Protein AF-A0AAV2AB65-F1 (afdb_monomer_lite)

Structure (mmCIF, N/CA/C/O backbone):
data_AF-A0AAV2AB65-F1
#
_entry.id   AF-A0AAV2AB65-F1
#
loop_
_atom_site.group_PDB
_atom_site.id
_atom_site.type_symbol
_atom_site.label_atom_id
_atom_site.label_alt_id
_atom_site.label_comp_id
_atom_site.label_asym_id
_atom_site.label_entity_id
_atom_site.label_seq_id
_atom_site.pdbx_PDB_ins_code
_atom_site.Cartn_x
_atom_site.Cartn_y
_atom_site.Cartn_z
_atom_site.occupancy
_atom_site.B_iso_or_equiv
_atom_site.auth_seq_id
_atom_site.auth_comp_id
_atom_site.auth_asym_id
_atom_site.auth_atom_id
_atom_site.pdbx_PDB_model_num
ATOM 1 N N . MET A 1 1 ? 7.020 2.661 12.506 1.00 60.34 1 MET A N 1
ATOM 2 C CA . MET A 1 1 ? 5.909 3.038 11.602 1.00 60.34 1 MET A CA 1
ATOM 3 C C . MET A 1 1 ? 4.608 2.454 12.142 1.00 60.34 1 MET A C 1
ATOM 5 O O . MET A 1 1 ? 4.669 1.408 12.769 1.00 60.34 1 MET A O 1
ATOM 9 N N . GLY A 1 2 ? 3.474 3.145 11.974 1.00 88.81 2 GLY A N 1
ATOM 10 C CA . GLY A 1 2 ? 2.169 2.764 12.547 1.00 88.81 2 GLY A CA 1
ATOM 11 C C . GLY A 1 2 ? 1.087 2.441 11.512 1.00 88.81 2 GLY A C 1
ATOM 12 O O . GLY A 1 2 ? -0.089 2.455 11.857 1.00 88.81 2 GLY A O 1
ATOM 13 N N . TYR A 1 3 ? 1.470 2.188 10.256 1.00 92.75 3 TYR A N 1
ATOM 14 C CA . TYR A 1 3 ? 0.539 1.884 9.159 1.00 92.75 3 TYR A CA 1
ATOM 15 C C . TYR A 1 3 ? -0.288 0.619 9.425 1.00 92.75 3 TYR A C 1
ATOM 17 O O . TYR A 1 3 ? -1.452 0.544 9.043 1.00 92.75 3 TYR A O 1
ATOM 25 N N . ASN A 1 4 ? 0.271 -0.338 10.168 1.00 94.12 4 ASN A N 1
ATOM 26 C CA . ASN A 1 4 ? -0.416 -1.559 10.572 1.00 94.12 4 ASN A CA 1
ATOM 27 C C . ASN A 1 4 ? -1.662 -1.278 11.431 1.00 94.12 4 ASN A C 1
ATOM 29 O O . ASN A 1 4 ? -2.628 -2.029 11.353 1.00 94.12 4 ASN A O 1
ATOM 33 N N . LYS A 1 5 ? -1.678 -0.171 12.192 1.00 95.19 5 LYS A N 1
ATOM 34 C CA . LYS A 1 5 ? -2.838 0.270 12.992 1.00 95.19 5 LYS A CA 1
ATOM 35 C C . LYS A 1 5 ? -4.007 0.775 12.142 1.00 95.19 5 LYS A C 1
ATOM 37 O O . LYS A 1 5 ? -5.126 0.880 12.636 1.00 95.19 5 LYS A O 1
ATOM 42 N N . TYR A 1 6 ? -3.734 1.099 10.882 1.00 95.81 6 TYR A N 1
ATOM 43 C CA . TYR A 1 6 ? -4.725 1.431 9.859 1.00 95.81 6 TYR A CA 1
ATOM 44 C C . TYR A 1 6 ? -5.066 0.216 8.980 1.00 95.81 6 TYR A C 1
ATOM 46 O O . TYR A 1 6 ? -5.872 0.320 8.057 1.00 95.81 6 TYR A O 1
ATOM 54 N N . GLY A 1 7 ? -4.454 -0.941 9.264 1.00 94.81 7 GLY A N 1
ATOM 55 C CA . GLY A 1 7 ? -4.648 -2.176 8.515 1.00 94.81 7 GLY A CA 1
ATOM 56 C C . GLY A 1 7 ? -4.104 -2.103 7.088 1.00 94.81 7 GLY A C 1
ATOM 57 O O . GLY A 1 7 ? -4.665 -2.741 6.199 1.00 94.81 7 GLY A O 1
ATOM 58 N N . LEU A 1 8 ? -3.072 -1.280 6.871 1.00 95.75 8 LEU A N 1
ATOM 59 C CA . LEU A 1 8 ? -2.302 -1.225 5.630 1.00 95.75 8 LEU A CA 1
ATOM 60 C C . LEU A 1 8 ? -1.209 -2.295 5.632 1.00 95.75 8 LEU A C 1
ATOM 62 O O . LEU A 1 8 ? -0.723 -2.694 6.698 1.00 95.75 8 LEU A O 1
ATOM 66 N N . TYR A 1 9 ? -0.809 -2.710 4.438 1.00 95.19 9 TYR A N 1
ATOM 67 C CA . TYR A 1 9 ? 0.407 -3.473 4.175 1.00 95.19 9 TYR A CA 1
ATOM 68 C C . TYR A 1 9 ? 1.532 -2.533 3.738 1.00 95.19 9 TYR A C 1
ATOM 70 O O . TYR A 1 9 ? 1.293 -1.412 3.288 1.00 95.19 9 TYR A O 1
ATOM 78 N N . HIS A 1 10 ? 2.772 -2.992 3.848 1.00 94.38 10 HIS A N 1
ATOM 79 C CA . HIS A 1 10 ? 3.961 -2.283 3.395 1.00 94.38 10 HIS A CA 1
ATOM 80 C C . HIS A 1 10 ? 3.822 -1.830 1.935 1.00 94.38 10 HIS A C 1
ATOM 82 O O . HIS A 1 10 ? 4.134 -0.689 1.602 1.00 94.38 10 HIS A O 1
ATOM 88 N N . ASP A 1 11 ? 3.306 -2.705 1.072 1.00 95.00 11 ASP A N 1
ATOM 89 C CA . ASP A 1 11 ? 3.157 -2.439 -0.359 1.00 95.00 11 ASP A CA 1
ATOM 90 C C . ASP A 1 11 ? 2.038 -1.423 -0.680 1.00 95.00 11 ASP A C 1
ATOM 92 O O . ASP A 1 11 ? 1.993 -0.885 -1.788 1.00 95.00 11 ASP A O 1
ATOM 96 N N . ASP A 1 12 ? 1.165 -1.091 0.281 1.00 95.19 12 ASP A N 1
ATOM 97 C CA . ASP A 1 12 ? 0.200 0.009 0.133 1.00 95.19 12 ASP A CA 1
ATOM 98 C C . ASP A 1 12 ? 0.882 1.389 0.263 1.00 95.19 12 ASP A C 1
ATOM 100 O O . ASP A 1 12 ? 0.303 2.396 -0.137 1.00 95.19 12 ASP A O 1
ATOM 104 N N . LEU A 1 13 ? 2.106 1.451 0.807 1.00 93.75 13 LEU A N 1
ATOM 105 C CA . LEU A 1 13 ? 2.832 2.694 1.105 1.00 93.75 13 LEU A CA 1
ATOM 106 C C . LEU A 1 13 ? 3.809 3.136 0.010 1.00 93.75 13 LEU A C 1
ATOM 108 O O . LEU A 1 13 ? 4.529 4.122 0.195 1.00 93.75 13 LEU A O 1
ATOM 112 N N . TYR A 1 14 ? 3.877 2.414 -1.108 1.00 94.06 14 TYR A N 1
ATOM 113 C CA . TYR A 1 14 ? 4.709 2.829 -2.231 1.00 94.06 14 TYR A CA 1
ATOM 114 C C . TYR A 1 14 ? 4.266 4.188 -2.778 1.00 94.06 14 TYR A C 1
ATOM 116 O O . TYR A 1 14 ? 3.078 4.440 -2.966 1.00 94.06 14 TYR A O 1
ATOM 124 N N . TYR A 1 15 ? 5.243 5.049 -3.069 1.00 93.50 15 TYR A N 1
ATOM 125 C CA . TYR A 1 15 ? 4.993 6.282 -3.807 1.00 93.50 15 TYR A CA 1
ATOM 126 C C . TYR A 1 15 ? 4.563 5.949 -5.240 1.00 93.50 15 TYR A C 1
ATOM 128 O O . TYR A 1 15 ? 5.146 5.063 -5.866 1.00 93.50 15 TYR A O 1
ATOM 136 N N . GLU A 1 16 ? 3.565 6.663 -5.757 1.00 90.88 16 GLU A N 1
ATOM 137 C CA . GLU A 1 16 ? 3.026 6.455 -7.104 1.00 90.88 16 GLU A CA 1
ATOM 138 C C . GLU A 1 16 ? 4.001 7.003 -8.159 1.00 90.88 16 GLU A C 1
ATOM 140 O O . GLU A 1 16 ? 3.894 8.133 -8.627 1.00 90.88 16 GLU A O 1
ATOM 145 N N . THR A 1 17 ? 5.021 6.208 -8.493 1.00 96.06 17 THR A N 1
ATOM 146 C CA . THR A 1 17 ? 5.851 6.419 -9.686 1.00 96.06 17 THR A CA 1
ATOM 147 C C . THR A 1 17 ? 5.236 5.696 -10.887 1.00 96.06 17 THR A C 1
ATOM 149 O O . THR A 1 17 ? 4.482 4.740 -10.690 1.00 96.06 17 THR A O 1
ATOM 152 N N . PRO A 1 18 ? 5.614 6.041 -12.133 1.00 95.88 18 PRO A N 1
ATOM 153 C CA . PRO A 1 18 ? 5.128 5.332 -13.320 1.00 95.88 18 PRO A CA 1
ATOM 154 C C . PRO A 1 18 ? 5.372 3.814 -13.282 1.00 95.88 18 PRO A C 1
ATOM 156 O O . PRO A 1 18 ? 4.577 3.035 -13.799 1.00 95.88 18 PRO A O 1
ATOM 159 N N . GLU A 1 19 ? 6.463 3.366 -12.652 1.00 95.44 19 GLU A N 1
ATOM 160 C CA . GLU A 1 19 ? 6.747 1.937 -12.477 1.00 95.44 19 GLU A CA 1
ATOM 161 C C . GLU A 1 19 ? 5.787 1.270 -11.488 1.00 95.44 19 GLU A C 1
ATOM 163 O O . GLU A 1 19 ? 5.388 0.126 -11.697 1.00 95.44 19 GLU A O 1
ATOM 168 N N . VAL A 1 20 ? 5.419 1.974 -10.414 1.00 95.81 20 VAL A N 1
ATOM 169 C CA . VAL A 1 20 ? 4.464 1.488 -9.412 1.00 95.81 20 VAL A CA 1
ATOM 170 C C . VAL A 1 20 ? 3.051 1.468 -9.989 1.00 95.81 20 VAL A C 1
ATOM 172 O O . VAL A 1 20 ? 2.340 0.489 -9.790 1.00 95.81 20 VAL A O 1
ATOM 175 N N . GLU A 1 21 ? 2.656 2.492 -10.747 1.00 96.31 21 GLU A N 1
ATOM 176 C CA . GLU A 1 21 ? 1.367 2.532 -11.450 1.00 96.31 21 GLU A CA 1
ATOM 177 C C . GLU A 1 21 ? 1.220 1.357 -12.425 1.00 96.31 21 GLU A C 1
ATOM 179 O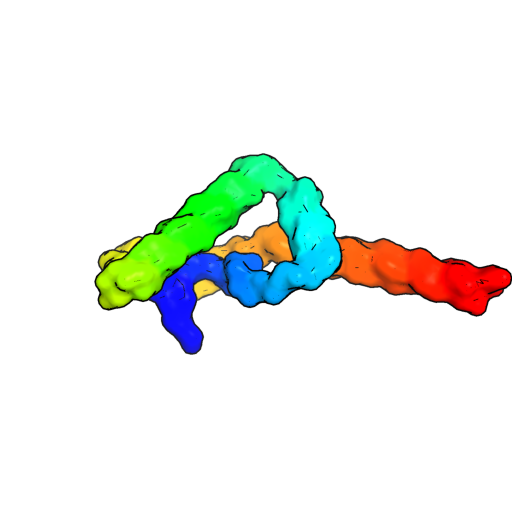 O . GLU A 1 21 ? 0.215 0.642 -12.398 1.00 96.31 21 GLU A O 1
ATOM 184 N N . GLU A 1 22 ? 2.246 1.098 -13.239 1.00 96.94 22 GLU A N 1
ATOM 185 C CA . GLU A 1 22 ? 2.252 -0.036 -14.164 1.00 96.94 22 GLU A CA 1
ATOM 186 C C . GLU A 1 22 ? 2.247 -1.379 -13.419 1.00 96.94 22 GLU A C 1
ATOM 188 O O . GLU A 1 22 ? 1.525 -2.300 -13.804 1.00 96.94 22 GLU A O 1
ATOM 193 N N . ALA A 1 23 ? 2.991 -1.491 -12.315 1.00 97.44 23 ALA A N 1
ATOM 194 C CA . ALA A 1 23 ? 2.973 -2.683 -11.473 1.00 97.44 23 ALA A CA 1
ATOM 195 C C . ALA A 1 23 ? 1.581 -2.938 -10.869 1.00 97.44 23 ALA A C 1
ATOM 197 O O . ALA A 1 23 ? 1.098 -4.069 -10.906 1.00 97.44 23 ALA A O 1
ATOM 198 N N . VAL A 1 24 ? 0.898 -1.897 -10.378 1.00 96.38 24 VAL A N 1
ATOM 199 C CA . VAL A 1 24 ? -0.476 -2.000 -9.860 1.00 96.38 24 VAL A CA 1
ATOM 200 C C . VAL A 1 24 ? -1.446 -2.397 -10.972 1.00 96.38 24 VAL A C 1
ATOM 202 O O . VAL A 1 24 ? -2.288 -3.265 -10.751 1.00 96.38 24 VAL A O 1
ATOM 205 N N . ARG A 1 25 ? -1.299 -1.842 -12.182 1.00 96.56 25 ARG A N 1
ATOM 206 C CA . ARG A 1 25 ? -2.131 -2.188 -13.347 1.00 96.56 25 ARG A CA 1
ATOM 207 C C . ARG A 1 25 ? -2.035 -3.672 -13.720 1.00 96.56 25 ARG A C 1
ATOM 209 O O . ARG A 1 25 ? -3.019 -4.244 -14.189 1.00 96.56 25 ARG A O 1
ATOM 216 N N . ARG A 1 26 ? -0.865 -4.292 -13.529 1.00 96.81 26 ARG A N 1
ATOM 217 C CA . ARG A 1 26 ? -0.605 -5.715 -13.823 1.00 96.81 26 ARG A CA 1
ATOM 218 C C . ARG A 1 26 ? -1.141 -6.679 -12.765 1.00 96.81 26 ARG A C 1
ATOM 220 O O . ARG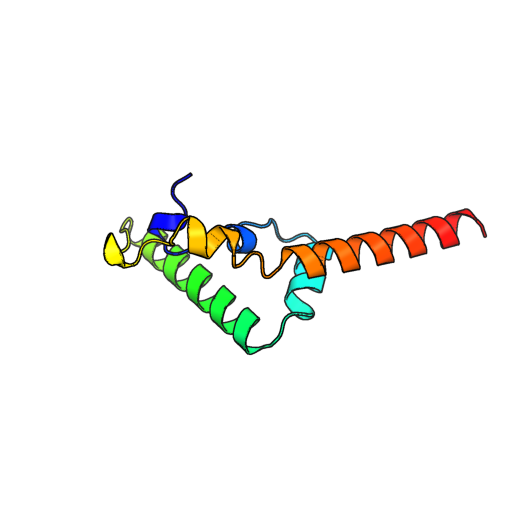 A 1 26 ? -1.238 -7.873 -13.045 1.00 96.81 26 ARG A O 1
ATOM 227 N N . LEU A 1 27 ? -1.482 -6.197 -11.569 1.00 96.06 27 LEU A N 1
ATOM 228 C CA . LEU A 1 27 ? -2.000 -7.055 -10.507 1.00 96.06 27 LEU A CA 1
ATOM 229 C C . LEU A 1 27 ? -3.321 -7.729 -10.918 1.00 96.06 27 LEU A C 1
ATOM 231 O O . LEU A 1 27 ? -4.123 -7.137 -11.642 1.00 96.06 27 LEU A O 1
ATOM 235 N N . PRO A 1 28 ? -3.625 -8.927 -10.392 1.00 96.94 28 PRO A N 1
ATOM 236 C CA . PRO A 1 28 ? -4.971 -9.482 -10.445 1.00 96.94 28 PRO A CA 1
ATOM 237 C C . PRO A 1 28 ? -5.998 -8.501 -9.871 1.00 96.94 28 PRO A C 1
ATOM 239 O O . PRO A 1 28 ? -5.749 -7.865 -8.84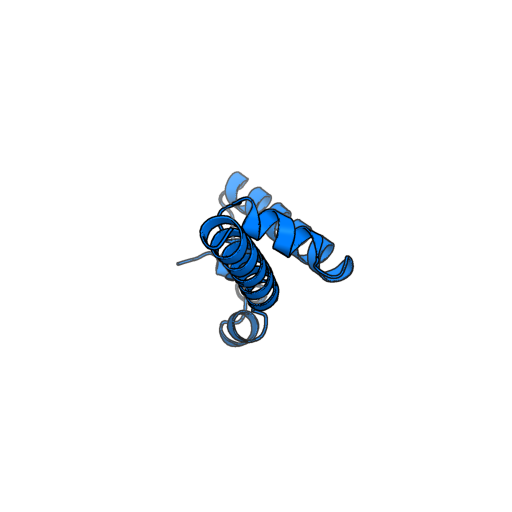4 1.00 96.94 28 PRO A O 1
ATOM 242 N N . ARG A 1 29 ? -7.173 -8.412 -10.505 1.00 96.06 29 ARG A N 1
ATOM 243 C CA . ARG A 1 29 ? -8.228 -7.458 -10.125 1.00 96.06 29 ARG A CA 1
ATOM 244 C C . ARG A 1 29 ? -8.620 -7.560 -8.648 1.00 96.06 29 ARG A C 1
ATOM 246 O O . ARG A 1 29 ? -8.717 -6.542 -7.980 1.00 96.06 29 ARG A O 1
ATOM 253 N N . GLU A 1 30 ? -8.748 -8.775 -8.125 1.00 96.25 30 GLU A N 1
ATOM 254 C CA . GLU A 1 30 ? -9.084 -9.017 -6.714 1.00 96.25 30 GLU A CA 1
ATOM 255 C C . GLU A 1 30 ? -8.066 -8.391 -5.746 1.00 96.25 30 GLU A C 1
ATOM 257 O O . GLU A 1 30 ? -8.436 -7.832 -4.715 1.00 96.25 30 GLU A O 1
ATOM 262 N N . ILE A 1 31 ? -6.776 -8.427 -6.097 1.00 95.56 31 ILE A N 1
ATOM 263 C CA . ILE A 1 31 ? -5.703 -7.837 -5.287 1.00 95.56 31 ILE A CA 1
ATOM 264 C C . ILE A 1 31 ? -5.727 -6.309 -5.398 1.00 95.56 31 ILE A C 1
ATOM 266 O O . ILE A 1 31 ? -5.518 -5.624 -4.395 1.00 95.56 31 ILE A O 1
ATOM 270 N N . GLN A 1 32 ? -6.014 -5.768 -6.588 1.00 95.94 32 GLN A N 1
ATOM 271 C CA . GLN A 1 32 ? -6.194 -4.325 -6.779 1.00 95.94 32 GLN A CA 1
ATOM 272 C C . GLN A 1 32 ? -7.357 -3.798 -5.934 1.00 95.94 32 GLN A C 1
ATOM 274 O O . GLN A 1 32 ? -7.182 -2.833 -5.192 1.00 95.94 32 GLN A O 1
ATOM 279 N N . ASP A 1 33 ? -8.510 -4.465 -5.985 1.00 97.12 33 ASP A N 1
ATOM 280 C CA . ASP A 1 33 ? -9.702 -4.081 -5.227 1.00 97.12 33 ASP A CA 1
ATOM 281 C C . ASP A 1 33 ? -9.432 -4.152 -3.712 1.00 97.12 33 ASP A C 1
ATOM 283 O O . ASP A 1 33 ? -9.755 -3.220 -2.970 1.00 97.12 33 ASP A O 1
ATOM 287 N N . ALA A 1 34 ? -8.740 -5.201 -3.245 1.00 96.19 34 ALA A N 1
ATOM 288 C CA . ALA A 1 34 ? -8.321 -5.322 -1.849 1.00 96.19 34 ALA A CA 1
ATOM 289 C C . ALA A 1 34 ? -7.347 -4.206 -1.418 1.00 96.19 34 ALA A C 1
ATOM 291 O O . ALA A 1 34 ? -7.473 -3.675 -0.311 1.00 96.19 34 ALA A O 1
ATOM 292 N N . ARG A 1 35 ? -6.397 -3.820 -2.284 1.00 95.69 35 ARG A N 1
ATOM 293 C CA . ARG A 1 35 ? -5.501 -2.669 -2.063 1.00 95.69 35 ARG A CA 1
ATOM 294 C C . ARG A 1 35 ? -6.295 -1.374 -1.928 1.00 95.69 35 ARG A C 1
ATOM 296 O O . ARG A 1 35 ? -6.107 -0.640 -0.961 1.00 95.69 35 ARG A O 1
ATOM 303 N N . VAL A 1 36 ? -7.207 -1.108 -2.862 1.00 96.56 36 VAL A N 1
ATOM 304 C CA . VAL A 1 36 ? -8.046 0.099 -2.842 1.00 96.56 36 VAL A CA 1
ATOM 305 C C . VAL A 1 36 ? -8.871 0.161 -1.559 1.00 96.56 36 VAL A C 1
ATOM 307 O O . VAL A 1 36 ? -8.888 1.200 -0.902 1.00 96.56 36 VAL A O 1
ATOM 310 N N . TYR A 1 37 ? -9.476 -0.954 -1.145 1.00 97.31 37 TYR A N 1
ATOM 311 C CA . TYR A 1 37 ? -10.230 -1.029 0.105 1.00 97.31 37 TYR A CA 1
ATOM 312 C C . TYR A 1 37 ? -9.373 -0.675 1.330 1.00 97.31 37 TYR A C 1
ATOM 314 O O . TYR A 1 37 ? -9.783 0.150 2.152 1.00 97.31 37 TYR A O 1
ATOM 322 N N . ARG A 1 38 ? -8.163 -1.246 1.453 1.00 96.50 38 ARG A N 1
ATOM 323 C CA . ARG A 1 38 ? -7.256 -0.940 2.574 1.00 96.50 38 ARG A CA 1
ATOM 324 C C . ARG A 1 38 ? -6.875 0.539 2.607 1.00 96.50 38 ARG A C 1
ATOM 326 O O . ARG A 1 38 ? -6.940 1.149 3.674 1.00 96.50 38 ARG A O 1
ATOM 333 N N . ILE A 1 39 ? -6.542 1.124 1.456 1.00 96.56 39 ILE A N 1
ATOM 334 C CA . ILE A 1 39 ? -6.173 2.542 1.338 1.00 96.56 39 ILE A CA 1
ATOM 335 C C . ILE A 1 39 ? -7.356 3.450 1.698 1.00 96.56 39 ILE A C 1
ATOM 337 O O . ILE A 1 39 ? -7.194 4.375 2.492 1.00 96.56 39 ILE A O 1
ATOM 341 N N . GLN A 1 40 ? -8.557 3.171 1.182 1.00 97.69 40 GLN A N 1
ATOM 342 C CA . GLN A 1 40 ? -9.767 3.939 1.496 1.00 97.69 40 GLN A CA 1
ATOM 343 C C . GLN A 1 40 ? -10.109 3.882 2.988 1.00 97.69 40 GLN A C 1
ATOM 345 O O . GLN A 1 40 ? -10.382 4.915 3.603 1.00 97.69 40 GLN A O 1
ATOM 350 N N . ARG A 1 41 ? -10.036 2.692 3.593 1.00 97.50 41 ARG A N 1
ATOM 351 C CA . ARG A 1 41 ? -10.248 2.505 5.033 1.00 97.50 41 ARG A CA 1
ATOM 352 C C . ARG A 1 41 ? -9.224 3.289 5.852 1.00 97.50 41 ARG A C 1
ATOM 354 O O . ARG A 1 41 ? -9.597 3.990 6.789 1.00 97.50 41 ARG A O 1
ATOM 361 N N . ALA A 1 42 ? -7.944 3.205 5.493 1.00 97.00 42 ALA A N 1
ATOM 362 C CA . ALA A 1 42 ? -6.882 3.943 6.170 1.00 97.00 42 ALA A CA 1
ATOM 363 C C . ALA A 1 42 ? -7.068 5.461 6.054 1.00 97.00 42 ALA A C 1
ATOM 365 O O . ALA A 1 42 ? -6.889 6.181 7.035 1.00 97.00 42 ALA A O 1
ATOM 366 N N . PHE A 1 43 ? -7.484 5.944 4.882 1.00 96.62 43 PHE A N 1
ATOM 367 C CA . PHE A 1 43 ? -7.795 7.351 4.655 1.00 96.62 43 PHE A CA 1
ATOM 368 C C . PHE A 1 43 ? -8.960 7.827 5.531 1.00 96.62 43 PHE A C 1
ATOM 370 O O . PHE A 1 43 ? -8.840 8.850 6.204 1.00 96.62 43 PHE A O 1
ATOM 377 N N . GLN A 1 44 ? -10.052 7.058 5.595 1.00 97.38 44 GLN A N 1
ATOM 378 C CA . GLN A 1 44 ? -11.195 7.367 6.457 1.00 97.38 44 GLN A CA 1
ATOM 379 C C . GLN A 1 44 ? -10.782 7.472 7.929 1.00 97.38 44 GLN A C 1
ATOM 381 O O . GLN A 1 44 ? -11.095 8.463 8.581 1.00 97.38 44 GLN A O 1
ATOM 386 N N . LEU A 1 45 ? -10.033 6.484 8.425 1.00 96.94 45 LEU A N 1
ATOM 387 C CA . LEU A 1 45 ? -9.508 6.458 9.792 1.00 96.94 45 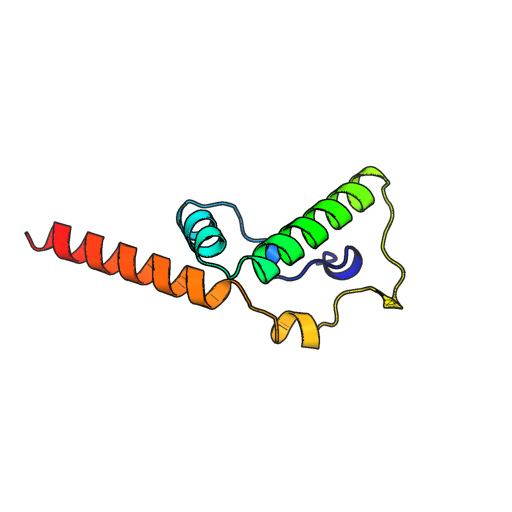LEU A CA 1
ATOM 388 C C . LEU A 1 45 ? -8.579 7.642 10.088 1.00 96.94 45 LEU A C 1
ATOM 390 O O . LEU A 1 45 ? -8.627 8.216 11.176 1.00 96.94 45 LEU A O 1
ATOM 394 N N . SER A 1 46 ? -7.747 8.021 9.114 1.00 96.25 46 SER A N 1
ATOM 395 C CA . SER A 1 46 ? -6.867 9.184 9.223 1.00 96.25 46 SER A CA 1
ATOM 396 C C . SER A 1 46 ? -7.663 10.481 9.355 1.00 96.25 46 SER A C 1
ATOM 398 O O . SER A 1 46 ? -7.303 11.322 10.175 1.00 96.25 46 SER A O 1
ATOM 400 N N . ILE A 1 47 ? -8.739 10.648 8.577 1.00 97.19 47 ILE A N 1
ATOM 401 C CA . ILE A 1 47 ? -9.616 11.827 8.657 1.00 97.19 47 ILE A CA 1
ATOM 402 C C . ILE A 1 47 ? -10.323 11.889 10.010 1.00 97.19 47 ILE A C 1
ATOM 404 O O . ILE A 1 47 ? -10.421 12.958 10.607 1.00 97.19 47 ILE A O 1
ATOM 408 N N . SER A 1 48 ? -10.810 10.755 10.512 1.00 96.75 48 SER A N 1
ATOM 409 C CA . SER A 1 48 ? -11.503 10.693 11.801 1.00 96.75 48 SER A CA 1
ATOM 410 C C . SER A 1 48 ? -10.563 10.672 13.008 1.00 96.75 48 SER A C 1
ATOM 412 O O . SER A 1 48 ? -11.041 10.549 14.135 1.00 96.75 48 SER A O 1
ATOM 414 N N . HIS A 1 49 ? -9.243 10.776 12.802 1.00 94.94 49 HIS A N 1
ATOM 415 C CA . HIS A 1 49 ? -8.224 10.644 13.848 1.00 94.94 49 HIS A CA 1
ATOM 416 C C . HIS A 1 49 ? -8.412 9.387 14.721 1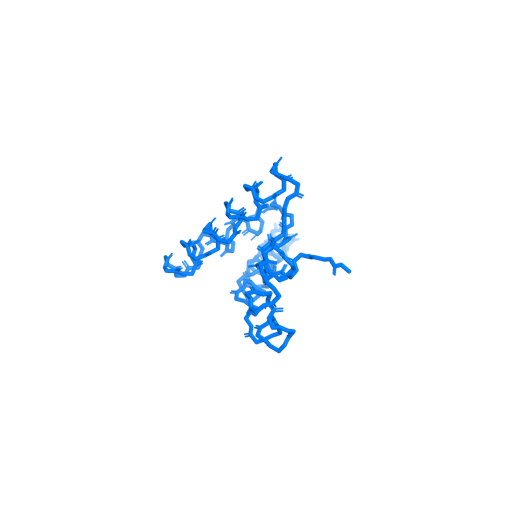.00 94.94 49 HIS A C 1
ATOM 418 O O . HIS A 1 49 ? -8.121 9.389 15.919 1.00 94.94 49 HIS A O 1
ATOM 424 N N . SER A 1 50 ? -8.903 8.302 14.121 1.00 95.88 50 SER A N 1
ATOM 425 C CA . SER A 1 50 ? -9.194 7.037 14.792 1.00 95.88 50 SER A CA 1
ATOM 426 C C . SER A 1 50 ? -8.304 5.917 14.265 1.00 95.88 50 SER A C 1
ATOM 428 O O . SER A 1 50 ? -7.738 6.003 13.179 1.00 95.88 50 SER A O 1
ATOM 430 N N . LEU A 1 51 ? -8.194 4.836 15.030 1.00 95.75 51 LEU A N 1
ATOM 431 C CA . LEU A 1 51 ? -7.417 3.651 14.666 1.00 95.75 51 LEU A CA 1
ATOM 432 C C . LEU A 1 51 ? -8.327 2.426 14.615 1.00 95.75 51 LEU A C 1
ATOM 434 O O . LEU A 1 51 ? -9.403 2.433 15.214 1.00 95.75 51 LEU A O 1
ATOM 438 N N . LEU A 1 52 ? -7.874 1.366 13.942 1.00 95.81 52 LEU A N 1
ATOM 439 C CA . LEU A 1 52 ? -8.555 0.076 14.014 1.00 95.81 52 LEU A CA 1
ATOM 440 C C . LEU A 1 52 ? -8.457 -0.526 15.427 1.00 95.81 52 LEU A C 1
ATOM 442 O O . LEU A 1 52 ? -7.488 -0.243 16.150 1.00 95.81 52 LEU A O 1
ATOM 446 N N . PRO A 1 53 ? -9.401 -1.406 15.807 1.00 96.19 53 PRO A N 1
ATOM 447 C CA . PRO A 1 53 ? -9.219 -2.328 16.926 1.00 96.19 53 PRO A CA 1
ATOM 448 C C . PRO A 1 53 ? -7.907 -3.114 16.786 1.00 96.19 53 PRO A C 1
ATOM 450 O O . PRO A 1 53 ? -7.474 -3.405 15.671 1.00 96.19 53 PRO A O 1
ATOM 453 N N . LYS A 1 54 ? -7.253 -3.456 17.905 1.00 93.56 54 LYS A N 1
ATOM 454 C CA . LYS A 1 54 ? -5.925 -4.108 17.889 1.00 93.56 54 LYS A CA 1
ATOM 455 C C . LYS A 1 54 ? -5.935 -5.453 17.166 1.00 93.56 54 LYS A C 1
ATOM 457 O O . LYS A 1 54 ? -4.922 -5.854 16.604 1.00 93.56 54 LYS A O 1
ATOM 462 N N . GLU A 1 55 ? -7.070 -6.133 17.198 1.00 94.25 55 GLU A N 1
ATOM 463 C CA . GLU A 1 55 ? -7.318 -7.436 16.593 1.00 94.25 55 GLU A CA 1
ATOM 464 C C . GLU A 1 55 ? -7.314 -7.362 15.058 1.00 94.25 55 GLU A C 1
ATOM 466 O O . GLU A 1 55 ? -6.996 -8.347 14.396 1.00 94.25 55 GLU A O 1
ATOM 471 N N . GLU A 1 56 ? -7.620 -6.187 14.499 1.00 93.38 56 GLU A N 1
ATOM 472 C CA . GLU A 1 56 ? -7.643 -5.911 13.057 1.00 93.38 56 GLU A CA 1
ATOM 473 C C . GLU A 1 56 ? -6.338 -5.290 12.540 1.00 93.38 56 GLU A C 1
ATOM 475 O O . GLU A 1 56 ? -6.221 -4.963 11.355 1.00 93.38 56 GLU A O 1
ATOM 480 N N . TRP A 1 57 ? -5.348 -5.087 13.411 1.00 95.19 57 TRP A N 1
ATOM 481 C CA . TRP A 1 57 ? -4.058 -4.570 12.976 1.00 95.19 57 TRP A CA 1
ATOM 482 C C . TRP A 1 57 ? -3.355 -5.600 12.106 1.00 95.19 57 TRP A C 1
ATOM 484 O O . TRP A 1 57 ? -3.341 -6.794 12.411 1.00 95.19 57 TRP A O 1
ATOM 494 N N . THR A 1 58 ? -2.712 -5.118 11.046 1.00 93.56 58 THR A N 1
ATOM 495 C CA . THR A 1 58 ? -1.921 -5.971 10.163 1.00 93.56 58 THR A CA 1
ATOM 496 C C . THR A 1 58 ? -0.877 -6.754 10.968 1.00 93.56 58 THR A C 1
ATOM 498 O O . THR A 1 58 ? -0.022 -6.161 11.639 1.00 93.56 58 THR A O 1
ATOM 501 N N . LYS A 1 59 ? -0.961 -8.088 10.860 1.00 92.69 59 LYS A N 1
ATOM 502 C CA . LYS A 1 59 ? 0.042 -9.086 11.260 1.00 92.69 59 LYS A CA 1
ATOM 503 C C . LYS A 1 59 ? 1.421 -8.707 10.718 1.00 92.69 59 LYS A C 1
ATOM 505 O O . LYS A 1 59 ? 1.520 -8.521 9.515 1.00 92.69 59 LYS A O 1
ATOM 510 N N . PHE A 1 60 ? 2.492 -8.650 11.514 1.00 87.81 60 PHE A N 1
ATOM 511 C CA . PHE A 1 60 ? 3.841 -8.481 10.940 1.00 87.81 60 PHE A CA 1
ATOM 512 C C . PHE A 1 60 ? 4.194 -9.631 9.981 1.00 87.81 60 PHE A C 1
ATOM 514 O O . PHE A 1 60 ? 4.712 -9.403 8.892 1.00 87.81 60 PHE A O 1
ATOM 521 N N . GLU A 1 61 ? 3.861 -10.861 10.373 1.00 88.75 61 GLU A N 1
ATOM 522 C CA . GLU A 1 61 ? 4.025 -12.054 9.536 1.00 88.75 61 GLU A CA 1
ATOM 523 C C . GLU A 1 61 ? 3.166 -11.968 8.269 1.00 88.75 61 GLU A C 1
ATOM 525 O O . GLU A 1 61 ? 3.655 -12.241 7.175 1.00 88.75 61 GLU A O 1
ATOM 530 N N . ASP A 1 62 ? 1.915 -11.516 8.400 1.00 87.94 62 ASP A N 1
ATOM 531 C CA . ASP A 1 62 ? 1.019 -11.326 7.258 1.00 87.94 62 ASP A CA 1
ATOM 532 C C . ASP A 1 62 ? 1.577 -10.277 6.287 1.00 87.94 62 ASP A C 1
ATOM 534 O O . ASP A 1 62 ? 1.572 -10.503 5.083 1.00 87.94 62 ASP A O 1
ATOM 538 N N . ASP A 1 63 ? 2.109 -9.161 6.781 1.00 88.62 63 ASP A N 1
ATOM 539 C CA . ASP A 1 63 ? 2.701 -8.106 5.952 1.00 88.62 63 ASP A CA 1
ATOM 540 C C . ASP A 1 63 ? 3.950 -8.580 5.192 1.00 88.62 63 ASP A C 1
ATOM 542 O O . ASP A 1 63 ? 4.141 -8.281 4.013 1.00 88.62 63 ASP A O 1
ATOM 546 N N . LEU A 1 64 ? 4.800 -9.372 5.851 1.00 85.50 64 LEU A N 1
ATOM 547 C CA . LEU A 1 64 ? 5.969 -9.981 5.216 1.00 85.50 64 LEU A CA 1
ATOM 548 C C . LEU A 1 64 ? 5.579 -10.970 4.117 1.00 85.50 64 LEU A C 1
ATOM 550 O O . LEU A 1 64 ? 6.203 -10.977 3.056 1.00 85.50 64 LEU A O 1
ATOM 554 N N . ASN A 1 65 ? 4.554 -11.785 4.363 1.00 84.75 65 ASN A N 1
ATOM 555 C CA . ASN A 1 65 ? 4.087 -12.787 3.410 1.00 84.75 65 ASN A CA 1
ATOM 556 C C . ASN A 1 65 ? 3.296 -12.165 2.248 1.00 84.75 65 ASN A C 1
ATOM 558 O O . ASN A 1 65 ? 3.264 -12.730 1.158 1.00 84.75 65 ASN A O 1
ATOM 562 N N . ASN A 1 66 ? 2.695 -10.989 2.451 1.00 82.62 66 ASN A N 1
ATOM 563 C CA . ASN A 1 66 ? 1.864 -10.298 1.464 1.00 82.62 66 ASN A CA 1
ATOM 564 C C . ASN A 1 66 ? 2.591 -9.133 0.776 1.00 82.62 66 ASN A C 1
ATOM 566 O O . ASN A 1 66 ? 2.014 -8.070 0.548 1.00 82.62 66 ASN A O 1
ATOM 570 N N . ARG A 1 67 ? 3.843 -9.351 0.364 1.00 90.06 67 ARG A N 1
ATOM 571 C CA . ARG A 1 67 ? 4.591 -8.462 -0.548 1.00 90.06 67 ARG A CA 1
ATOM 572 C C . ARG A 1 67 ? 4.078 -8.610 -1.988 1.00 90.06 67 ARG A C 1
ATOM 574 O O . ARG A 1 67 ? 4.791 -9.069 -2.881 1.00 90.06 67 ARG A O 1
ATOM 581 N N . TYR A 1 68 ? 2.795 -8.316 -2.193 1.00 93.19 68 TYR A N 1
ATOM 582 C CA . TYR A 1 68 ? 2.069 -8.619 -3.428 1.00 93.19 68 TYR A CA 1
ATOM 583 C C . TYR A 1 68 ? 2.499 -7.752 -4.621 1.00 93.19 68 TYR A C 1
ATOM 585 O O . TYR A 1 68 ? 2.246 -8.141 -5.759 1.00 93.19 68 TYR A O 1
ATOM 593 N N . LEU A 1 69 ? 3.127 -6.594 -4.394 1.00 94.94 69 LEU A N 1
ATOM 594 C CA . LEU A 1 69 ? 3.476 -5.629 -5.439 1.00 94.94 69 LEU A CA 1
ATOM 595 C C . LEU A 1 69 ? 4.959 -5.686 -5.829 1.00 94.94 69 LEU A C 1
ATOM 597 O O . LEU A 1 69 ? 5.296 -5.394 -6.976 1.00 94.94 69 LEU A O 1
ATOM 601 N N . GLN A 1 70 ? 5.836 -6.105 -4.909 1.00 93.31 70 GLN A N 1
ATOM 602 C CA . GLN A 1 70 ? 7.293 -6.102 -5.097 1.00 93.31 70 GLN A CA 1
ATOM 603 C C . GLN A 1 70 ? 7.734 -6.781 -6.401 1.00 93.31 70 GLN A C 1
ATOM 605 O O . GLN A 1 70 ? 8.474 -6.192 -7.186 1.00 93.31 70 GLN A O 1
ATOM 610 N N . LYS A 1 71 ? 7.228 -7.993 -6.663 1.00 94.62 71 LYS A N 1
ATOM 611 C CA . LYS A 1 71 ? 7.585 -8.770 -7.859 1.00 94.62 71 LYS A CA 1
ATOM 612 C C . LYS A 1 71 ? 7.276 -8.007 -9.155 1.00 94.62 71 LYS A C 1
ATOM 614 O O . LYS A 1 71 ? 8.107 -7.969 -10.055 1.00 94.62 71 LYS A O 1
ATOM 619 N N . TYR A 1 72 ? 6.110 -7.369 -9.227 1.00 95.94 72 TYR A N 1
ATOM 620 C CA . TYR A 1 72 ? 5.677 -6.620 -10.408 1.00 95.94 72 TYR A CA 1
ATOM 621 C C . TYR A 1 72 ? 6.497 -5.342 -10.603 1.00 95.94 72 TYR A C 1
ATOM 623 O O . TYR A 1 72 ? 6.829 -4.992 -11.731 1.00 95.94 72 TYR A O 1
ATOM 631 N N . ILE A 1 73 ? 6.873 -4.662 -9.513 1.00 95.75 73 ILE A N 1
ATOM 632 C CA . ILE A 1 73 ? 7.772 -3.500 -9.579 1.00 95.75 73 ILE A CA 1
ATOM 633 C C . ILE A 1 73 ? 9.133 -3.911 -10.150 1.00 95.75 73 ILE A C 1
ATOM 635 O O . ILE A 1 73 ? 9.682 -3.202 -10.996 1.00 95.75 73 ILE A O 1
ATOM 639 N N . ASP A 1 74 ? 9.681 -5.039 -9.697 1.00 95.69 74 ASP A N 1
ATOM 640 C CA . ASP A 1 74 ? 10.987 -5.521 -10.150 1.00 95.69 74 ASP A CA 1
ATOM 641 C C . ASP A 1 74 ? 10.957 -5.934 -11.631 1.00 95.69 74 ASP A C 1
ATOM 643 O O . ASP A 1 74 ? 11.872 -5.587 -12.380 1.00 95.69 74 ASP A O 1
ATOM 647 N N . GLU A 1 75 ? 9.878 -6.580 -12.083 1.00 96.56 75 GLU A N 1
ATOM 648 C CA . GLU A 1 75 ? 9.642 -6.883 -13.503 1.00 96.56 75 GLU A CA 1
ATOM 649 C C . GLU A 1 75 ? 9.609 -5.604 -14.357 1.00 96.56 75 GLU A C 1
ATOM 651 O O . GLU A 1 75 ? 10.379 -5.477 -15.310 1.00 96.56 75 GLU A O 1
ATOM 656 N N . VAL A 1 76 ? 8.801 -4.609 -13.975 1.00 96.75 76 VAL A N 1
ATOM 657 C CA . VAL A 1 76 ? 8.676 -3.338 -14.714 1.00 96.75 76 VAL A CA 1
ATOM 658 C C . VAL A 1 76 ? 10.006 -2.578 -14.767 1.00 96.75 76 VAL A C 1
ATOM 660 O O . VAL A 1 76 ? 10.376 -2.023 -15.805 1.00 96.75 76 VAL A O 1
ATOM 663 N N . LYS A 1 77 ? 10.763 -2.559 -13.663 1.00 95.44 77 LYS A N 1
ATOM 664 C CA . LYS A 1 77 ? 12.088 -1.922 -13.615 1.00 95.44 77 LYS A CA 1
ATOM 665 C C . LYS A 1 77 ? 13.099 -2.629 -14.513 1.00 95.44 77 LYS A C 1
ATOM 667 O O . LYS A 1 77 ? 13.890 -1.947 -15.167 1.00 95.44 77 LYS A O 1
ATOM 672 N N . ASN A 1 78 ? 13.079 -3.960 -14.554 1.00 96.19 78 ASN A N 1
ATOM 673 C CA . ASN A 1 78 ? 13.967 -4.734 -15.416 1.00 96.19 78 ASN A CA 1
ATOM 674 C C . ASN A 1 78 ? 13.649 -4.499 -16.896 1.00 96.19 78 ASN A C 1
ATOM 676 O O . ASN A 1 78 ? 14.557 -4.151 -17.644 1.00 96.19 78 ASN A O 1
ATOM 680 N N . GLU A 1 79 ? 12.376 -4.552 -17.294 1.00 95.19 79 GLU A N 1
ATOM 681 C CA . GLU A 1 79 ? 11.948 -4.242 -18.667 1.00 95.19 79 GLU A CA 1
ATOM 682 C C . GLU A 1 79 ? 12.368 -2.825 -19.093 1.00 95.19 79 GLU A C 1
ATOM 684 O O . GLU A 1 79 ? 12.880 -2.610 -20.195 1.00 95.19 79 GLU A O 1
ATOM 689 N N . LYS A 1 80 ? 12.196 -1.837 -18.202 1.00 94.94 80 LYS A N 1
ATOM 690 C CA . LYS A 1 80 ? 12.632 -0.457 -18.455 1.00 94.94 80 LYS A CA 1
ATOM 691 C C . LYS A 1 80 ? 14.145 -0.382 -18.655 1.00 94.94 80 LYS A C 1
ATOM 693 O O . LYS A 1 80 ? 14.604 0.247 -19.604 1.00 94.94 80 LYS A O 1
ATOM 698 N N . LYS A 1 81 ? 14.916 -1.049 -17.794 1.00 95.44 81 LYS A N 1
ATOM 699 C CA . LYS A 1 81 ? 16.378 -1.093 -17.884 1.00 95.44 81 LYS A CA 1
ATOM 700 C C . LYS A 1 81 ? 16.845 -1.756 -19.179 1.00 95.44 81 LYS A C 1
ATOM 702 O O . LYS A 1 81 ? 17.766 -1.246 -19.807 1.00 95.44 81 LYS A O 1
ATOM 707 N N . GLU A 1 82 ? 16.226 -2.860 -19.584 1.00 94.94 82 GLU A N 1
ATOM 708 C CA . GLU A 1 82 ? 16.534 -3.547 -20.842 1.00 94.94 82 GLU A CA 1
ATOM 709 C C . GLU A 1 82 ? 16.263 -2.651 -22.052 1.00 94.94 82 GLU A C 1
ATOM 711 O O . GLU A 1 82 ? 17.126 -2.518 -22.921 1.00 94.94 82 GLU A O 1
ATOM 716 N N . ARG A 1 83 ? 15.119 -1.957 -22.070 1.00 94.00 83 ARG A N 1
ATOM 717 C CA . ARG A 1 83 ? 14.786 -0.988 -23.122 1.00 94.00 83 ARG A CA 1
ATOM 718 C C . ARG A 1 83 ? 15.792 0.162 -23.187 1.00 94.00 83 ARG A C 1
ATOM 720 O O . ARG A 1 83 ? 16.239 0.518 -24.275 1.00 94.00 83 ARG A O 1
ATOM 727 N N . ASP A 1 84 ? 16.169 0.715 -22.038 1.00 94.31 84 ASP A N 1
ATOM 728 C CA . ASP A 1 84 ? 17.134 1.815 -21.956 1.00 94.31 84 ASP A CA 1
ATOM 729 C C . ASP A 1 84 ? 18.543 1.375 -22.384 1.00 94.31 84 ASP A C 1
ATOM 731 O O . ASP A 1 84 ? 19.286 2.158 -22.974 1.00 94.31 84 ASP A O 1
ATOM 735 N N . LEU A 1 85 ? 18.933 0.129 -22.093 1.00 95.19 85 LEU A N 1
ATOM 736 C CA . LEU A 1 85 ? 20.192 -0.450 -22.564 1.00 95.19 85 LEU A CA 1
ATOM 737 C C . LEU A 1 85 ? 20.168 -0.660 -24.079 1.00 95.19 85 LEU A C 1
ATOM 739 O O . LEU A 1 85 ? 21.112 -0.261 -24.757 1.00 95.19 85 LEU A O 1
ATOM 743 N N . TRP A 1 86 ? 19.083 -1.218 -24.617 1.00 92.94 86 TRP A N 1
ATOM 744 C CA . TRP A 1 86 ? 18.933 -1.439 -26.055 1.00 92.94 86 TRP A CA 1
ATOM 745 C C . TRP A 1 86 ? 18.998 -0.128 -26.850 1.00 92.94 86 TRP A C 1
ATOM 747 O O . TRP A 1 86 ? 19.705 -0.067 -27.855 1.00 92.94 86 TRP A O 1
ATOM 757 N N . ALA A 1 87 ? 18.354 0.928 -26.342 1.00 93.19 87 ALA A N 1
ATOM 758 C CA . ALA A 1 87 ? 18.362 2.274 -26.920 1.00 93.19 87 ALA A CA 1
ATOM 759 C C . ALA A 1 87 ? 19.707 3.016 -26.801 1.00 93.19 87 ALA A C 1
ATOM 761 O O . ALA A 1 87 ? 19.890 4.036 -27.448 1.00 93.19 87 ALA A O 1
ATOM 762 N N . LYS A 1 88 ? 20.632 2.557 -25.945 1.00 92.62 88 LYS A N 1
ATOM 763 C CA . LYS A 1 88 ? 22.002 3.100 -25.852 1.00 92.62 88 LYS A CA 1
ATOM 764 C C . LYS A 1 88 ? 22.995 2.357 -26.742 1.00 92.62 88 LYS A C 1
ATOM 766 O O . LYS A 1 88 ? 24.073 2.881 -27.007 1.00 92.62 88 LYS A O 1
ATOM 771 N N . MET A 1 89 ? 22.681 1.115 -27.109 1.00 84.56 89 MET A N 1
ATOM 772 C CA . MET A 1 89 ? 23.533 0.266 -27.948 1.00 84.56 89 MET A CA 1
ATOM 773 C C . MET A 1 89 ? 23.291 0.469 -29.449 1.00 84.56 89 MET A C 1
ATOM 775 O O . MET A 1 89 ? 24.110 0.015 -30.246 1.00 84.56 89 MET A O 1
ATOM 779 N N . HIS A 1 90 ? 22.195 1.133 -29.813 1.00 69.06 90 HIS A N 1
ATOM 780 C CA . HIS A 1 90 ? 21.811 1.495 -31.178 1.00 69.06 90 HIS A CA 1
ATOM 781 C C . HIS A 1 90 ? 21.607 3.007 -31.261 1.00 69.06 90 HIS A C 1
ATOM 783 O O . HIS A 1 90 ? 21.770 3.549 -32.375 1.00 69.06 90 HIS A O 1
#

Foldseek 3Di:
DCLLQLVDAPLLPDDDDVLLVQLLVPADPVVNVVSVVSVVSSVVCVVVVHTDDPVSGDDPVNNVVPPVRVVSSVVSVVVVVVVVVVVVVD

Sequence (90 aa):
MGYNKYGLYHDDLYYETPEVEEAVRRLPREIQDARVYRIQRAFQLSISHSLLPKEEWTKFEDDLNNRYLQKYIDEVKNEKKERDLWAKMH

pLDDT: mean 93.79, std 5.38, range [60.34, 97.69]

InterPro domains:
  IPR003197 Cytoch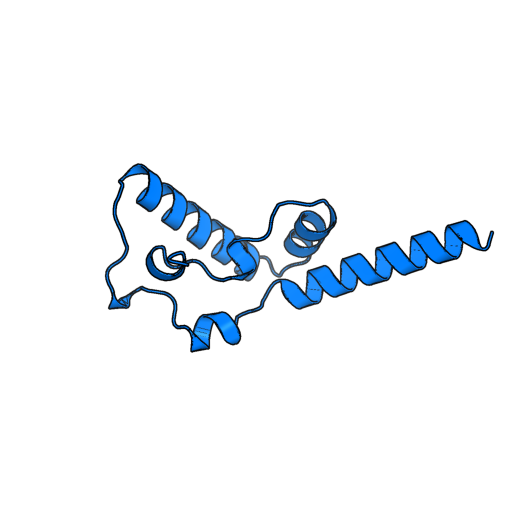rome b-c1 complex subunit 7 [PF02271] (1-84)
  IPR003197 Cytochrome b-c1 complex subunit 7 [PIRSF000022] (2-90)
  IPR003197 Cytochrome b-c1 complex subunit 7 [PTHR12022] (2-88)
  IPR036544 Cytochrome b-c1 complex subunit 7 superfamily [G3DSA:1.10.1090.10] (1-89)
  IPR036544 Cytochrome b-c1 complex subunit 7 superfamily [SSF81524] (2-88)

Organism: NCBI:txid280406

Secondary structure (DSSP, 8-state):
--GGGGT--GGGG----HHHHHHHHHS-HHHHHHHHHHHHHHHHHHHTT----GGGSPPHHHHHHT-TTHHHHHHHHHHHHHHHHHHHH-

Radius of gyration: 16.11 Å; chains: 1; bounding box: 35×25×49 Å